Protein AF-A0A7K7NWT9-F1 (afdb_monomer)

Solvent-accessible surface area (backbone atoms only — not comparable to full-atom values): 11098 Å² total; per-residue (Å²): 135,82,80,88,86,91,79,90,88,91,84,92,79,86,84,79,95,74,85,84,73,77,82,80,75,76,80,74,50,72,68,57,51,50,52,51,52,51,52,52,51,51,52,50,50,53,51,51,52,50,53,50,54,50,56,60,52,49,59,70,44,48,63,58,50,53,52,50,49,54,51,51,52,51,51,50,51,52,53,48,51,53,50,50,53,53,46,54,59,51,70,75,41,64,65,73,79,50,96,42,68,85,74,84,79,80,85,88,73,78,51,86,90,67,57,55,95,42,82,88,69,46,74,87,78,84,51,72,69,58,52,52,52,52,50,36,30,55,69,53,75,40,64,50,75,77,83,84,75,96,68,76,94,63,85,83,82,86,72,85,56,70,81,60,66,78,77,111

pLDDT: mean 84.08, std 18.01, range [32.59, 97.94]

Sequence (168 aa):
GDEEDEEAPAAPAEPGDVPKLAPRQEKKTEQQRRREKEARALAARQRREKAARCRRQELFRLRSLRQQVKWWEAELLRRRQARLAKRLAKDALPRRLGPLKYEDPSLEVQLSDELAESLRTLKPEGSVLRDRFKSLQKRSLIEPRERAKFKRRYRLKYVEKRAFREVT

Nearest PDB structures (foldseek):
  3jct-assembly1_q  TM=4.873E-01  e=2.266E-05  Saccharomyces cerevisiae S288C
  7ohq-assembly1_q  TM=4.825E-01  e=4.639E-05  Saccharomyces cerevisiae S288C
  7btb-assembly1_q  TM=4.862E-01  e=5.752E-05  Saccharomyces cerevisiae S288C
  6yly-assembly1_q  TM=4.834E-01  e=1.460E-04  Saccharomyces cerevisiae
  6m62-assembly1_q  TM=4.812E-01  e=1.460E-04  Saccharomyces cerevisiae S288C

Structure (mmCIF, N/CA/C/O backbone):
data_AF-A0A7K7NWT9-F1
#
_entry.id   AF-A0A7K7NWT9-F1
#
loop_
_atom_site.group_PDB
_atom_site.id
_atom_site.type_symbol
_atom_site.label_atom_id
_atom_site.label_alt_id
_atom_site.label_comp_id
_atom_site.label_asym_id
_atom_site.label_entity_id
_atom_site.label_seq_id
_atom_site.pdbx_PDB_ins_code
_atom_site.Cartn_x
_atom_site.Cartn_y
_atom_site.Cartn_z
_atom_site.occupancy
_atom_site.B_iso_or_equiv
_atom_site.auth_seq_id
_atom_site.auth_comp_id
_atom_site.auth_asym_id
_atom_site.auth_atom_id
_atom_site.pdbx_PDB_model_num
ATOM 1 N N . GLY A 1 1 ? 69.421 72.423 -18.786 1.00 38.31 1 GLY A N 1
ATOM 2 C CA . GLY A 1 1 ? 69.900 71.764 -17.572 1.00 38.31 1 GLY A CA 1
ATOM 3 C C . GLY A 1 1 ? 70.493 70.463 -18.013 1.00 38.31 1 GLY A C 1
ATOM 4 O O . GLY A 1 1 ? 69.725 69.668 -18.541 1.00 38.31 1 GLY A O 1
ATOM 5 N N . ASP A 1 2 ? 71.818 70.399 -17.877 1.00 37.66 2 ASP A N 1
ATOM 6 C CA . ASP A 1 2 ? 72.649 69.232 -17.531 1.00 37.66 2 ASP A CA 1
ATOM 7 C C . ASP A 1 2 ? 72.714 68.075 -18.545 1.00 37.66 2 ASP A C 1
ATOM 9 O O . ASP A 1 2 ? 71.691 67.488 -18.890 1.00 37.66 2 ASP A O 1
ATOM 13 N N . GLU A 1 3 ? 73.847 67.943 -19.257 1.00 37.62 3 GLU A N 1
ATOM 14 C CA . GLU A 1 3 ? 75.081 67.169 -18.907 1.00 37.62 3 GLU A CA 1
ATOM 15 C C . GLU A 1 3 ? 74.860 65.669 -19.233 1.00 37.62 3 GLU A C 1
ATOM 17 O O . GLU A 1 3 ? 73.895 65.071 -18.765 1.00 37.62 3 GLU A O 1
ATOM 22 N N . GLU A 1 4 ? 75.504 65.080 -20.260 1.00 40.59 4 GLU A N 1
ATOM 23 C CA . GLU A 1 4 ? 76.862 64.458 -20.245 1.00 40.59 4 GLU A CA 1
ATOM 24 C C . GLU A 1 4 ? 77.036 63.553 -18.995 1.00 40.59 4 GLU A C 1
ATOM 26 O O . GLU A 1 4 ? 76.744 63.974 -17.888 1.00 40.59 4 GLU A O 1
ATOM 31 N N . ASP A 1 5 ? 77.433 62.278 -19.024 1.00 36.84 5 ASP A N 1
ATOM 32 C CA . ASP A 1 5 ? 78.370 61.558 -19.885 1.00 36.84 5 ASP A CA 1
ATOM 33 C C . ASP A 1 5 ? 78.363 60.043 -19.515 1.00 36.84 5 ASP A C 1
ATOM 35 O O . ASP A 1 5 ? 77.656 59.626 -18.593 1.00 36.84 5 ASP A O 1
ATOM 39 N N . GLU A 1 6 ? 79.236 59.275 -20.177 1.00 37.88 6 GLU A N 1
ATOM 40 C CA . GLU A 1 6 ? 79.904 58.028 -19.735 1.00 37.88 6 GLU A CA 1
ATOM 41 C C . GLU A 1 6 ? 79.512 56.643 -20.301 1.00 37.88 6 GLU A C 1
ATOM 43 O O . GLU A 1 6 ? 78.379 56.286 -20.623 1.00 37.88 6 GLU A O 1
ATOM 48 N N . GLU A 1 7 ? 80.577 55.848 -20.417 1.00 33.12 7 GLU A N 1
ATOM 49 C CA . GLU A 1 7 ? 80.928 54.888 -21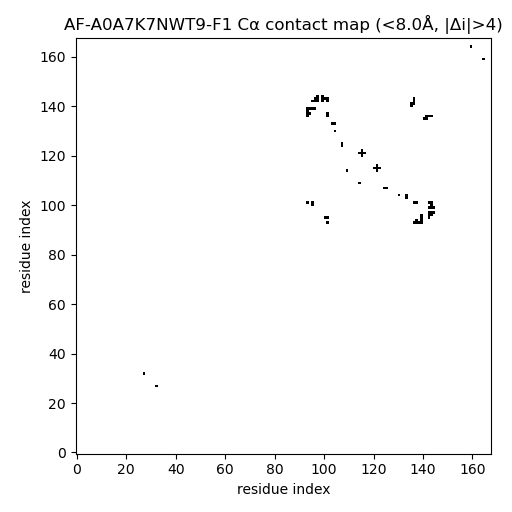.453 1.00 33.12 7 GLU A CA 1
ATOM 50 C C . GLU A 1 7 ? 81.272 53.512 -20.827 1.00 33.12 7 GLU A C 1
ATOM 52 O O . GLU A 1 7 ? 82.066 53.437 -19.899 1.00 33.12 7 GLU A O 1
ATOM 57 N N . ALA A 1 8 ? 80.729 52.427 -21.415 1.00 35.12 8 ALA A N 1
ATOM 58 C CA . ALA A 1 8 ? 81.267 51.042 -21.501 1.00 35.12 8 ALA A CA 1
ATOM 59 C C . ALA A 1 8 ? 81.467 50.165 -20.212 1.00 35.12 8 ALA A C 1
ATOM 61 O O . ALA A 1 8 ? 81.458 50.660 -19.094 1.00 35.12 8 ALA A O 1
ATOM 62 N N . PRO A 1 9 ? 81.769 48.840 -20.316 1.00 48.09 9 PRO A N 1
ATOM 63 C CA . PRO A 1 9 ? 81.078 47.760 -21.054 1.00 48.09 9 PRO A CA 1
ATOM 64 C C . PRO A 1 9 ? 80.963 46.396 -20.283 1.00 48.09 9 PRO A C 1
ATOM 66 O O . PRO A 1 9 ? 81.495 46.219 -19.194 1.00 48.09 9 PRO A O 1
ATOM 69 N N . ALA A 1 10 ? 80.382 45.391 -20.974 1.00 32.59 10 ALA A N 1
ATOM 70 C CA . ALA A 1 10 ? 80.657 43.930 -20.928 1.00 32.59 10 ALA A CA 1
ATOM 71 C C . ALA A 1 10 ? 79.776 42.972 -20.079 1.00 32.59 10 ALA A C 1
ATOM 73 O O . ALA A 1 10 ? 79.945 42.844 -18.873 1.00 32.59 10 ALA A O 1
ATOM 74 N N . ALA A 1 11 ? 78.937 42.166 -20.758 1.00 35.97 11 ALA A N 1
ATOM 75 C CA . ALA A 1 11 ? 79.106 40.704 -20.946 1.00 35.97 11 ALA A CA 1
ATOM 76 C C . ALA A 1 11 ? 77.845 40.072 -21.607 1.00 35.97 11 ALA A C 1
ATOM 78 O O . ALA A 1 11 ? 76.728 40.439 -21.241 1.00 35.97 11 ALA A O 1
ATOM 79 N N . PRO A 1 12 ? 77.974 39.135 -22.573 1.00 39.62 12 PRO A N 1
ATOM 80 C CA . PRO A 1 12 ? 76.835 38.571 -23.304 1.00 39.62 12 PRO A CA 1
ATOM 81 C C . PRO A 1 12 ? 76.240 37.333 -22.609 1.00 39.62 12 PRO A C 1
ATOM 83 O O . PRO A 1 12 ? 76.970 36.427 -22.211 1.00 39.62 12 PRO A O 1
ATOM 86 N N . ALA A 1 13 ? 74.908 37.267 -22.519 1.00 38.44 13 ALA A N 1
ATOM 87 C CA . ALA A 1 13 ? 74.162 36.079 -22.104 1.00 38.44 13 ALA A CA 1
ATOM 88 C C . ALA A 1 13 ? 73.396 35.482 -23.300 1.00 38.44 13 ALA A C 1
ATOM 90 O O . ALA A 1 13 ? 72.665 36.179 -24.002 1.00 38.44 13 ALA A O 1
ATOM 91 N N . GLU A 1 14 ? 73.611 34.184 -23.511 1.00 38.88 14 GLU A N 1
ATOM 92 C CA . GLU A 1 14 ? 73.020 33.313 -24.534 1.00 38.88 14 GLU A CA 1
ATOM 93 C C . GLU A 1 14 ? 71.469 33.282 -24.511 1.00 38.88 14 GLU A C 1
ATOM 95 O O . GLU A 1 14 ? 70.863 33.365 -23.437 1.00 38.88 14 GLU A O 1
ATOM 100 N N . PRO A 1 15 ? 70.800 33.129 -25.674 1.00 44.59 15 PRO A N 1
ATOM 101 C CA . PRO A 1 15 ? 69.353 33.293 -25.804 1.00 44.59 15 PRO A CA 1
ATOM 102 C C . PRO A 1 15 ? 68.525 32.004 -25.616 1.00 44.59 15 PRO A C 1
ATOM 104 O O . PRO A 1 15 ? 68.764 30.976 -26.239 1.00 44.59 15 PRO A O 1
ATOM 107 N N . GLY A 1 16 ? 67.472 32.141 -24.803 1.00 38.75 16 GLY A N 1
ATOM 108 C CA . GLY A 1 16 ? 66.076 31.726 -25.037 1.00 38.75 16 GLY A CA 1
ATOM 109 C C . GLY A 1 16 ? 65.741 30.439 -25.811 1.00 38.75 16 GLY A C 1
ATOM 110 O O . GLY A 1 16 ? 65.827 30.384 -27.035 1.00 38.75 16 GLY A O 1
ATOM 111 N N . ASP A 1 17 ? 65.166 29.478 -25.082 1.00 46.84 17 ASP A N 1
ATOM 112 C CA . ASP A 1 17 ? 64.453 28.290 -25.568 1.00 46.84 17 ASP A CA 1
ATOM 113 C C . ASP A 1 17 ? 63.153 28.672 -26.322 1.00 46.84 17 ASP A C 1
ATOM 115 O O . ASP A 1 17 ? 62.287 29.375 -25.794 1.00 46.84 17 ASP A O 1
ATOM 119 N N . VAL A 1 18 ? 63.013 28.216 -27.572 1.00 47.75 18 VAL A N 1
ATOM 120 C CA . VAL A 1 18 ? 61.845 28.432 -28.453 1.00 47.75 18 VAL A CA 1
ATOM 121 C C . VAL A 1 18 ? 61.061 27.124 -28.657 1.00 47.75 18 VAL A C 1
ATOM 123 O O . VAL A 1 18 ? 61.657 26.058 -28.814 1.00 47.75 18 VAL A O 1
ATOM 126 N N . PRO A 1 19 ? 59.713 27.162 -28.714 1.00 51.12 19 PRO A N 1
ATOM 127 C CA . PRO A 1 19 ? 58.874 25.964 -28.758 1.00 51.12 19 PRO A CA 1
ATOM 128 C C . PRO A 1 19 ? 59.073 25.154 -30.052 1.00 51.12 19 PRO A C 1
ATOM 130 O O . PRO A 1 19 ? 58.947 25.676 -31.162 1.00 51.12 19 PRO A O 1
ATOM 133 N N . LYS A 1 20 ? 59.327 23.843 -29.914 1.00 51.16 20 LYS A N 1
ATOM 134 C CA . LYS A 1 20 ? 59.430 22.878 -31.026 1.00 51.16 20 LYS A CA 1
ATOM 135 C C . LYS A 1 20 ? 58.144 22.858 -31.863 1.00 51.16 20 LYS A C 1
ATOM 137 O O . LYS A 1 20 ? 57.126 22.298 -31.459 1.00 51.16 20 LYS A O 1
ATOM 142 N N . LEU A 1 21 ? 58.219 23.433 -33.063 1.00 56.06 21 LEU A N 1
ATOM 143 C CA . LEU A 1 21 ? 57.215 23.302 -34.118 1.00 56.06 21 LEU A CA 1
ATOM 144 C C . LEU A 1 21 ? 57.035 21.824 -34.508 1.00 56.06 21 LEU A C 1
ATOM 146 O O . LEU A 1 21 ? 58.009 21.117 -34.767 1.00 56.06 21 LEU A O 1
ATOM 150 N N . ALA A 1 22 ? 55.781 21.366 -34.580 1.00 59.16 22 ALA A N 1
ATOM 151 C CA . ALA A 1 22 ? 55.433 20.047 -35.105 1.00 59.16 22 ALA A CA 1
ATOM 152 C C . ALA A 1 22 ? 56.029 19.842 -36.517 1.00 59.16 22 ALA A C 1
ATOM 154 O O . ALA A 1 22 ? 56.061 20.797 -37.303 1.00 59.16 22 ALA A O 1
ATOM 155 N N . PRO A 1 23 ? 56.481 18.622 -36.872 1.00 54.62 23 PRO A N 1
ATOM 156 C CA . PRO A 1 23 ? 57.137 18.384 -38.149 1.00 54.62 23 PRO A CA 1
ATOM 157 C C . PRO A 1 23 ? 56.201 18.748 -39.305 1.00 54.62 23 PRO A C 1
ATOM 159 O O . PRO A 1 23 ? 55.058 18.289 -39.394 1.00 54.62 23 PRO A O 1
ATOM 162 N N . ARG A 1 24 ? 56.702 19.612 -40.190 1.00 53.72 24 ARG A N 1
ATOM 163 C CA . ARG A 1 24 ? 56.015 20.093 -41.388 1.00 53.72 24 ARG A CA 1
ATOM 164 C C . ARG A 1 24 ? 55.786 18.895 -42.309 1.00 53.72 24 ARG A C 1
ATOM 166 O O . ARG A 1 24 ? 56.717 18.434 -42.956 1.00 53.72 24 ARG A O 1
ATOM 173 N N . GLN A 1 25 ? 54.561 18.369 -42.328 1.00 61.75 25 GLN A N 1
ATOM 174 C CA . GLN A 1 25 ? 54.201 17.223 -43.164 1.00 61.75 25 GLN A CA 1
ATOM 175 C C . GLN A 1 25 ? 54.566 17.510 -44.625 1.00 61.75 25 GLN A C 1
ATOM 177 O O . GLN A 1 25 ? 54.104 18.496 -45.210 1.00 61.75 25 GLN A O 1
ATOM 182 N N . GLU A 1 26 ? 55.407 16.656 -45.203 1.00 65.56 26 GLU A N 1
ATOM 183 C CA . GLU A 1 26 ? 55.799 16.740 -46.603 1.00 65.56 26 GLU A CA 1
ATOM 184 C C . GLU A 1 26 ? 54.548 16.725 -47.490 1.00 65.56 26 GLU A C 1
ATOM 186 O O . GLU A 1 26 ? 53.618 15.929 -47.312 1.00 65.56 26 GLU A O 1
ATOM 191 N N . LYS A 1 27 ? 54.479 17.663 -48.439 1.00 67.44 27 LYS A N 1
ATOM 192 C CA . LYS A 1 27 ? 53.324 17.793 -49.327 1.00 67.44 27 LYS A CA 1
ATOM 193 C C . LYS A 1 27 ? 53.245 16.532 -50.192 1.00 67.44 27 LYS A C 1
ATOM 195 O O . LYS A 1 27 ? 54.062 16.355 -51.087 1.00 67.44 27 LYS A O 1
ATOM 200 N N . LYS A 1 28 ? 52.226 15.694 -49.958 1.00 65.81 28 LYS A N 1
ATOM 201 C CA . LYS A 1 28 ? 51.928 14.505 -50.783 1.00 65.81 28 LYS A CA 1
ATOM 202 C C . LYS A 1 28 ? 52.006 14.844 -52.273 1.00 65.81 28 LYS A C 1
ATOM 204 O O . LYS A 1 28 ? 51.371 15.821 -52.693 1.00 65.81 28 LYS A O 1
ATOM 209 N N . THR A 1 29 ? 52.712 14.023 -53.050 1.00 79.75 29 THR A N 1
ATOM 210 C CA . THR A 1 29 ? 52.836 14.191 -54.507 1.00 79.75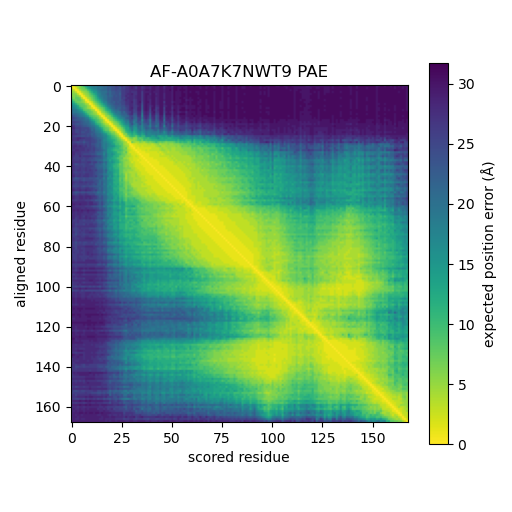 29 THR A CA 1
ATOM 211 C C . THR A 1 29 ? 51.476 14.053 -55.191 1.00 79.75 29 THR A C 1
ATOM 213 O O . THR A 1 29 ? 50.567 13.387 -54.687 1.00 79.75 29 THR A O 1
ATOM 216 N N . GLU A 1 30 ? 51.300 14.679 -56.357 1.00 75.88 30 GLU A N 1
ATOM 217 C CA . GLU A 1 30 ? 50.017 14.652 -57.076 1.00 75.88 30 GLU A CA 1
ATOM 218 C C . GLU A 1 30 ? 49.542 13.225 -57.380 1.00 75.88 30 GLU A C 1
ATOM 220 O O . GLU A 1 30 ? 48.352 12.929 -57.268 1.00 75.88 30 GLU A O 1
ATOM 225 N N . GLN A 1 31 ? 50.474 12.316 -57.675 1.00 78.50 31 GLN A N 1
ATOM 226 C CA . GLN A 1 31 ? 50.183 10.898 -57.889 1.00 78.50 31 GLN A CA 1
ATOM 227 C C . GLN A 1 31 ? 49.688 10.204 -56.611 1.00 78.50 31 GLN A C 1
ATOM 229 O O . GLN A 1 31 ? 48.719 9.447 -56.663 1.00 78.50 31 GLN A O 1
ATOM 234 N N . GLN A 1 32 ? 50.286 10.495 -55.449 1.00 80.12 32 GLN A N 1
ATOM 235 C CA . GLN A 1 32 ? 49.818 9.981 -54.156 1.00 80.12 32 GLN A CA 1
ATOM 236 C C . GLN A 1 32 ? 48.425 10.528 -53.804 1.00 80.12 32 GLN A C 1
ATOM 238 O O . GLN A 1 32 ? 47.569 9.770 -53.350 1.00 80.12 32 GLN A O 1
ATOM 243 N N . ARG A 1 33 ? 48.153 11.811 -54.089 1.00 81.75 33 ARG A N 1
ATOM 244 C CA . ARG A 1 33 ? 46.824 12.426 -53.898 1.00 81.75 33 ARG A CA 1
ATOM 245 C C . ARG A 1 33 ? 45.762 11.819 -54.818 1.00 81.75 33 ARG A C 1
ATOM 247 O O . ARG A 1 33 ? 44.635 11.600 -54.375 1.00 81.75 33 ARG A O 1
ATOM 254 N N . ARG A 1 34 ? 46.099 11.529 -56.083 1.00 82.25 34 ARG A N 1
ATOM 255 C CA . ARG A 1 34 ? 45.197 10.848 -57.031 1.00 82.25 34 ARG A CA 1
ATOM 256 C C . ARG A 1 34 ? 44.869 9.427 -56.562 1.00 82.25 34 ARG A C 1
ATOM 258 O O . ARG A 1 34 ? 43.690 9.110 -56.429 1.00 82.25 34 ARG A O 1
ATOM 265 N N . ARG A 1 35 ? 45.880 8.634 -56.185 1.00 85.94 35 ARG A N 1
ATOM 266 C CA . ARG A 1 35 ? 45.696 7.271 -55.644 1.00 85.94 35 ARG A CA 1
ATOM 267 C C . ARG A 1 35 ? 44.855 7.250 -54.362 1.00 85.94 35 ARG A C 1
ATOM 269 O O . ARG A 1 35 ? 43.964 6.419 -54.224 1.00 85.94 35 ARG A O 1
ATOM 276 N N . GLU A 1 36 ? 45.076 8.188 -53.440 1.00 86.75 36 GLU A N 1
ATOM 277 C CA . GLU A 1 36 ? 44.281 8.307 -52.207 1.00 86.75 36 GLU A CA 1
ATOM 278 C C . GLU A 1 36 ? 42.824 8.711 -52.494 1.00 86.75 36 GLU A C 1
ATOM 280 O O . GLU A 1 36 ? 41.893 8.171 -51.890 1.00 86.75 36 GLU A O 1
ATOM 285 N N . LYS A 1 37 ? 42.601 9.622 -53.451 1.00 88.31 37 LYS A N 1
ATOM 286 C CA . LYS A 1 37 ? 41.256 10.029 -53.885 1.00 88.31 37 LYS A CA 1
ATOM 287 C C . LYS A 1 37 ? 40.493 8.860 -54.512 1.00 88.31 37 LYS A C 1
ATOM 289 O O . LYS A 1 37 ? 39.319 8.668 -54.195 1.00 88.31 37 LYS A O 1
ATOM 294 N N . GLU A 1 38 ? 41.155 8.066 -55.348 1.00 89.19 38 GLU A N 1
ATOM 295 C CA . GLU A 1 38 ? 40.592 6.858 -55.962 1.00 89.19 38 GLU A CA 1
ATOM 296 C C . GLU A 1 38 ? 40.287 5.777 -54.919 1.00 89.19 38 GLU A C 1
ATOM 298 O O . GLU A 1 38 ? 39.167 5.265 -54.878 1.00 89.19 38 GLU A O 1
ATOM 303 N N . ALA A 1 39 ? 41.218 5.500 -54.001 1.00 91.56 39 ALA A N 1
ATOM 304 C CA . ALA A 1 39 ? 41.008 4.558 -52.901 1.00 91.56 39 ALA A CA 1
ATOM 305 C C . ALA A 1 39 ? 39.838 4.983 -51.995 1.00 91.56 39 ALA A C 1
ATOM 307 O O . ALA A 1 39 ? 38.989 4.164 -51.633 1.00 91.56 39 ALA A O 1
ATOM 308 N N . ARG A 1 40 ? 39.726 6.281 -51.680 1.00 90.75 40 ARG A N 1
ATOM 309 C CA . ARG A 1 40 ? 38.609 6.832 -50.899 1.00 90.75 40 ARG A CA 1
ATOM 310 C C . ARG A 1 40 ? 37.281 6.724 -51.648 1.00 90.75 40 ARG A C 1
ATOM 312 O O . ARG A 1 40 ? 36.263 6.403 -51.031 1.00 90.75 40 ARG A O 1
ATOM 319 N N . ALA A 1 41 ? 37.274 6.962 -52.960 1.00 92.44 41 ALA A N 1
ATOM 320 C CA . ALA A 1 41 ? 36.084 6.815 -53.793 1.00 92.44 41 ALA A CA 1
ATOM 321 C C . ALA A 1 41 ? 35.623 5.350 -53.877 1.00 92.44 41 ALA A C 1
ATOM 323 O O . ALA A 1 41 ? 34.433 5.074 -53.713 1.00 92.44 41 ALA A O 1
ATOM 324 N N . LEU A 1 42 ? 36.553 4.406 -54.050 1.00 93.00 42 LEU A N 1
ATOM 325 C CA . LEU A 1 42 ? 36.278 2.966 -54.034 1.00 93.00 42 LEU A CA 1
ATOM 326 C C . LEU A 1 42 ? 35.736 2.511 -52.674 1.00 93.00 42 LEU A C 1
ATOM 328 O O . LEU A 1 42 ? 34.692 1.862 -52.614 1.00 93.00 42 LEU A O 1
ATOM 332 N N . ALA A 1 43 ? 36.365 2.926 -51.573 1.00 93.62 43 ALA A N 1
ATOM 333 C CA . ALA A 1 43 ? 35.887 2.622 -50.226 1.00 93.62 43 ALA A CA 1
ATOM 334 C C . ALA A 1 43 ? 34.482 3.196 -49.965 1.00 93.62 43 ALA A C 1
ATOM 336 O O . ALA A 1 43 ? 33.638 2.534 -49.357 1.00 93.62 43 ALA A O 1
ATOM 337 N N . ALA A 1 44 ? 34.190 4.407 -50.450 1.00 94.19 44 ALA A N 1
ATOM 338 C CA . ALA A 1 44 ? 32.861 5.004 -50.344 1.00 94.19 44 ALA A CA 1
ATOM 339 C C . ALA A 1 44 ? 31.805 4.218 -51.142 1.00 94.19 44 ALA A C 1
ATOM 341 O O . ALA A 1 44 ? 30.704 4.000 -50.633 1.00 94.19 44 ALA A O 1
ATOM 342 N N . ARG A 1 45 ? 32.137 3.746 -52.353 1.00 93.94 45 ARG A N 1
ATOM 343 C CA . ARG A 1 45 ? 31.258 2.877 -53.157 1.00 93.94 45 ARG A CA 1
ATOM 344 C C . ARG A 1 45 ? 30.972 1.559 -52.438 1.00 93.94 45 ARG A C 1
ATOM 346 O O . ARG A 1 45 ? 29.809 1.237 -52.212 1.00 93.94 45 ARG A O 1
ATOM 353 N N . GLN A 1 46 ? 32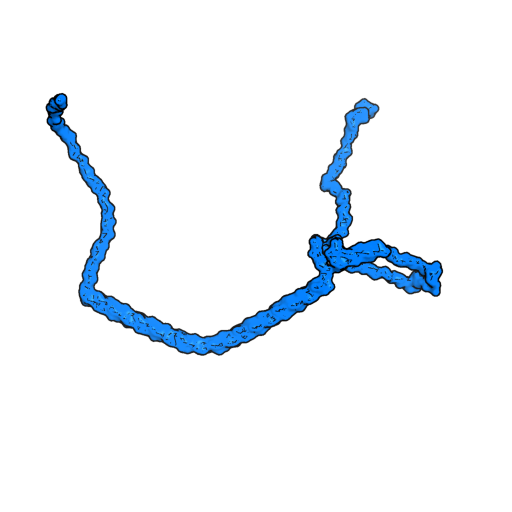.007 0.883 -51.943 1.00 95.19 46 GLN A N 1
ATOM 354 C CA . GLN A 1 46 ? 31.856 -0.361 -51.181 1.00 95.19 46 GLN A CA 1
ATOM 355 C C . GLN A 1 46 ? 31.008 -0.174 -49.914 1.00 95.19 46 GLN A C 1
ATOM 357 O O . GLN A 1 46 ? 30.167 -1.014 -49.599 1.00 95.19 46 GLN A O 1
ATOM 362 N N . ARG A 1 47 ? 31.183 0.934 -49.180 1.00 94.69 47 ARG A N 1
ATOM 363 C CA . ARG A 1 47 ? 30.345 1.253 -48.008 1.00 94.69 47 ARG A CA 1
ATOM 364 C C . ARG A 1 47 ? 28.880 1.446 -48.393 1.00 94.69 47 ARG A C 1
ATOM 366 O O . ARG A 1 47 ? 28.006 0.943 -47.692 1.00 94.69 47 ARG A O 1
ATOM 373 N N . ARG A 1 48 ? 28.602 2.136 -49.505 1.00 94.88 48 ARG A N 1
ATOM 374 C CA . ARG A 1 48 ? 27.233 2.335 -50.011 1.00 94.88 48 ARG A CA 1
ATOM 375 C C . ARG A 1 48 ? 26.582 1.015 -50.408 1.00 94.88 48 ARG A C 1
ATOM 377 O O . ARG A 1 48 ? 25.441 0.776 -50.026 1.00 94.88 48 ARG A O 1
ATOM 384 N N . GLU A 1 49 ? 27.312 0.146 -51.098 1.00 95.19 49 GLU A N 1
ATOM 385 C CA . GLU A 1 49 ? 26.829 -1.183 -51.483 1.00 95.19 49 GLU A CA 1
ATOM 386 C C . GLU A 1 49 ? 26.561 -2.068 -50.266 1.00 95.19 49 GLU A C 1
ATOM 388 O O . GLU A 1 49 ? 25.496 -2.676 -50.172 1.00 95.19 49 GLU A O 1
ATOM 393 N N . LYS A 1 50 ? 27.478 -2.093 -49.290 1.00 94.56 50 LYS A N 1
ATOM 394 C CA . LYS A 1 50 ? 27.268 -2.797 -48.018 1.00 94.56 50 LYS A CA 1
ATOM 395 C C . LYS A 1 50 ? 26.028 -2.267 -47.293 1.00 94.56 50 LYS A C 1
ATOM 397 O O . LYS A 1 50 ? 25.181 -3.057 -46.897 1.00 94.56 50 LYS A O 1
ATOM 402 N N . ALA A 1 51 ? 25.859 -0.948 -47.204 1.00 94.50 51 ALA A N 1
ATOM 403 C CA . ALA A 1 51 ? 24.678 -0.340 -46.592 1.00 94.50 51 ALA A CA 1
ATOM 404 C C . ALA A 1 51 ? 23.376 -0.646 -47.357 1.00 94.50 51 ALA A C 1
ATOM 406 O O . ALA A 1 51 ? 22.324 -0.792 -46.741 1.00 94.50 51 ALA A O 1
ATOM 407 N N . ALA A 1 52 ? 23.414 -0.742 -48.689 1.00 93.38 52 ALA A N 1
ATOM 408 C CA . ALA A 1 52 ? 22.262 -1.154 -49.492 1.00 93.38 52 ALA A CA 1
ATOM 409 C C . ALA A 1 52 ? 21.912 -2.635 -49.263 1.00 93.38 52 ALA A C 1
ATOM 411 O O . ALA A 1 52 ? 20.738 -2.979 -49.131 1.00 93.38 52 ALA A O 1
ATOM 412 N N . ARG A 1 53 ? 22.927 -3.504 -49.141 1.00 92.25 53 ARG A N 1
ATOM 413 C CA . ARG A 1 53 ? 22.749 -4.921 -48.783 1.00 92.25 53 ARG A CA 1
ATOM 414 C C . ARG A 1 53 ? 22.138 -5.075 -47.388 1.00 92.25 53 ARG A C 1
ATOM 416 O O . ARG A 1 53 ? 21.159 -5.804 -47.260 1.00 92.25 53 ARG A O 1
ATOM 423 N N . CYS A 1 54 ? 22.636 -4.350 -46.382 1.00 92.06 54 CYS A N 1
ATOM 424 C CA . CYS A 1 54 ? 22.057 -4.358 -45.034 1.00 92.06 54 CYS A CA 1
ATOM 425 C C . CYS A 1 54 ? 20.599 -3.877 -45.034 1.00 92.06 54 CYS A C 1
ATOM 427 O O . CYS A 1 54 ? 19.739 -4.563 -44.495 1.00 92.06 54 CYS A O 1
ATOM 429 N N . ARG A 1 55 ? 20.287 -2.772 -45.727 1.00 89.31 55 ARG A N 1
ATOM 430 C CA . ARG A 1 55 ? 18.904 -2.276 -45.865 1.00 89.31 55 ARG A CA 1
ATOM 431 C C . ARG A 1 55 ? 17.966 -3.303 -46.499 1.00 89.31 55 ARG A C 1
ATOM 433 O O . ARG A 1 55 ? 16.840 -3.479 -46.050 1.00 89.31 55 ARG A O 1
ATOM 440 N N . ARG A 1 56 ? 18.431 -4.038 -47.515 1.00 89.19 56 ARG A N 1
ATOM 441 C CA . ARG A 1 56 ? 17.655 -5.140 -48.107 1.00 89.19 56 ARG A CA 1
ATOM 442 C C . ARG A 1 56 ? 17.458 -6.293 -47.118 1.00 89.19 56 ARG A C 1
ATOM 444 O O . ARG A 1 56 ? 16.400 -6.910 -47.124 1.00 89.19 56 ARG A O 1
ATOM 451 N N . GLN A 1 57 ? 18.446 -6.573 -46.267 1.00 88.56 57 GLN A N 1
ATOM 452 C CA . GLN A 1 57 ? 18.334 -7.589 -45.217 1.00 88.56 57 GLN A CA 1
ATOM 453 C C . GLN A 1 57 ? 17.361 -7.179 -44.098 1.00 88.56 57 GLN A C 1
ATOM 455 O O . GLN A 1 57 ? 16.611 -8.018 -43.602 1.00 88.56 57 GLN A O 1
ATOM 460 N N . GLU A 1 58 ? 17.302 -5.893 -43.746 1.00 89.19 58 GLU A N 1
ATOM 461 C CA . GLU A 1 58 ? 16.352 -5.346 -42.764 1.00 89.19 58 GLU A CA 1
ATOM 462 C C . GLU A 1 58 ? 14.889 -5.575 -43.166 1.00 89.19 58 GLU A C 1
ATOM 464 O O . GLU A 1 58 ? 14.047 -5.797 -42.295 1.00 89.19 58 GLU A O 1
ATOM 469 N N . LEU A 1 59 ? 14.583 -5.624 -44.469 1.00 89.56 59 LEU A N 1
ATOM 470 C CA . LEU A 1 59 ? 13.240 -5.955 -44.959 1.00 89.56 59 LEU A CA 1
ATOM 471 C C . LEU A 1 59 ? 12.766 -7.330 -44.465 1.00 89.56 59 LEU A C 1
ATOM 473 O O . LEU A 1 59 ? 11.605 -7.483 -44.091 1.00 89.56 59 LEU A O 1
ATOM 477 N N . PHE A 1 60 ? 13.661 -8.319 -44.380 1.00 88.31 60 PHE A N 1
ATOM 478 C CA . PHE A 1 60 ? 13.317 -9.642 -43.846 1.00 88.31 60 PHE A CA 1
ATOM 479 C C . PHE A 1 60 ? 13.073 -9.613 -42.330 1.00 88.31 60 PHE A C 1
ATOM 481 O O . PHE A 1 60 ? 12.291 -10.411 -41.810 1.00 88.31 60 PHE A O 1
ATOM 488 N N . ARG A 1 61 ? 13.667 -8.646 -41.616 1.00 90.75 61 ARG A N 1
ATOM 489 C CA . ARG A 1 61 ? 13.433 -8.412 -40.183 1.00 90.75 61 ARG A CA 1
ATOM 490 C C . ARG A 1 61 ? 12.062 -7.783 -39.903 1.00 90.75 61 ARG A C 1
ATOM 492 O O . ARG A 1 61 ? 11.556 -7.904 -38.792 1.00 90.75 61 ARG A O 1
ATOM 499 N N . LEU A 1 62 ? 11.406 -7.160 -40.886 1.00 90.81 62 LEU A N 1
ATOM 500 C CA . LEU A 1 62 ? 10.096 -6.521 -40.683 1.00 90.81 62 LEU A CA 1
ATOM 501 C C . LEU A 1 62 ? 9.031 -7.498 -40.169 1.00 90.81 62 LEU A C 1
ATOM 503 O O . LEU A 1 62 ? 8.195 -7.125 -39.346 1.00 90.81 62 LEU A O 1
ATOM 507 N N . ARG A 1 63 ? 9.074 -8.767 -40.597 1.00 90.19 63 ARG A N 1
ATOM 508 C CA . ARG A 1 63 ? 8.133 -9.794 -40.126 1.00 90.19 63 ARG A CA 1
ATOM 509 C C . ARG A 1 63 ? 8.299 -10.083 -38.633 1.00 90.19 63 ARG A C 1
ATOM 511 O O . ARG A 1 63 ? 7.294 -10.158 -37.926 1.00 90.19 63 ARG A O 1
ATOM 518 N N . SER A 1 64 ? 9.535 -10.232 -38.156 1.00 93.12 64 SER A N 1
ATOM 519 C CA . SER A 1 64 ? 9.804 -10.475 -36.735 1.00 93.12 64 SER A CA 1
ATOM 520 C C . SER A 1 64 ? 9.518 -9.232 -35.895 1.00 93.12 64 SER A C 1
ATOM 522 O O . SER A 1 64 ? 8.885 -9.350 -34.850 1.00 93.12 64 SER A O 1
ATOM 524 N N . LEU A 1 65 ? 9.857 -8.038 -36.393 1.00 94.50 65 LEU A N 1
ATOM 525 C CA . LEU A 1 65 ? 9.499 -6.769 -35.749 1.00 94.50 65 LEU A CA 1
ATOM 526 C C . LEU A 1 65 ? 7.982 -6.614 -35.608 1.00 94.50 65 LEU A C 1
ATOM 528 O O . LEU A 1 65 ? 7.503 -6.258 -34.539 1.00 94.50 65 LEU A O 1
ATOM 532 N N . ARG A 1 66 ? 7.200 -6.958 -36.638 1.00 95.56 66 ARG A N 1
ATOM 533 C CA . ARG A 1 66 ? 5.732 -6.928 -36.559 1.00 95.56 66 ARG A CA 1
ATOM 534 C C . ARG A 1 66 ? 5.195 -7.862 -35.474 1.00 95.56 66 ARG A C 1
ATOM 536 O O . ARG A 1 66 ? 4.255 -7.499 -34.772 1.00 95.56 66 ARG A O 1
ATOM 543 N N . GLN A 1 67 ? 5.756 -9.064 -35.342 1.00 95.75 67 GLN A N 1
ATOM 544 C CA . GLN A 1 67 ? 5.364 -10.000 -34.282 1.00 95.75 67 GLN A CA 1
ATOM 545 C C . GLN A 1 67 ? 5.744 -9.472 -32.892 1.00 95.75 67 GLN A C 1
ATOM 547 O O . GLN A 1 67 ? 4.931 -9.550 -31.975 1.00 95.75 67 GLN A O 1
ATOM 552 N N . GLN A 1 68 ? 6.934 -8.882 -32.754 1.00 96.62 68 GLN A N 1
ATOM 553 C CA . GLN A 1 68 ? 7.392 -8.257 -31.511 1.00 96.62 68 GLN A CA 1
ATOM 554 C C . 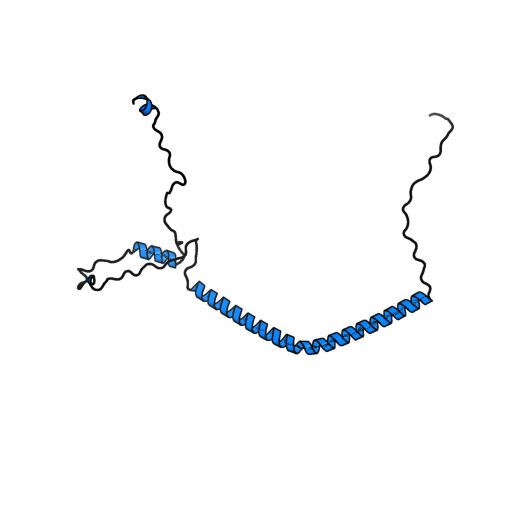GLN A 1 68 ? 6.494 -7.089 -31.098 1.00 96.62 68 GLN A C 1
ATOM 556 O O . GLN A 1 68 ? 6.058 -7.044 -29.953 1.00 96.62 68 GLN A O 1
ATOM 561 N N . VAL A 1 69 ? 6.149 -6.201 -32.035 1.00 97.69 69 VAL A N 1
ATOM 562 C CA . VAL A 1 69 ? 5.230 -5.079 -31.791 1.00 97.69 69 VAL A CA 1
ATOM 563 C C . VAL A 1 69 ? 3.867 -5.585 -31.329 1.00 97.69 69 VAL A C 1
ATOM 565 O O . VAL A 1 69 ? 3.393 -5.150 -30.285 1.00 97.69 69 VAL A O 1
ATOM 568 N N . LYS A 1 70 ? 3.281 -6.576 -32.017 1.00 97.69 70 LYS A N 1
ATOM 569 C CA . LYS A 1 70 ? 2.009 -7.188 -31.594 1.00 97.69 70 LYS A CA 1
ATOM 570 C C . LYS A 1 70 ? 2.074 -7.765 -30.179 1.00 97.69 70 LYS A C 1
ATOM 572 O O . LYS A 1 70 ? 1.138 -7.604 -29.400 1.00 97.69 70 LYS A O 1
ATOM 577 N N . TRP A 1 71 ? 3.167 -8.451 -29.844 1.00 97.19 71 TRP A N 1
ATOM 578 C CA . TRP A 1 71 ? 3.362 -9.007 -28.507 1.00 97.19 71 TRP A CA 1
ATOM 579 C C . TRP A 1 71 ? 3.494 -7.904 -27.447 1.00 97.19 71 TRP A C 1
ATOM 581 O O . TRP A 1 71 ? 2.847 -7.980 -26.403 1.00 97.19 71 TRP A O 1
ATOM 591 N N . TRP A 1 72 ? 4.259 -6.845 -27.729 1.00 97.62 72 TRP A N 1
ATOM 592 C CA . TRP A 1 72 ? 4.383 -5.687 -26.841 1.00 97.62 72 TRP A CA 1
ATOM 593 C C . 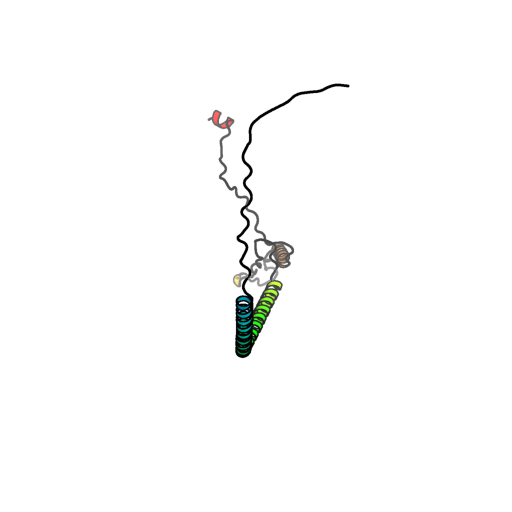TRP A 1 72 ? 3.057 -4.957 -26.639 1.00 97.62 72 TRP A C 1
ATOM 595 O O . TRP A 1 72 ? 2.741 -4.590 -25.510 1.00 97.62 72 TRP A O 1
ATOM 605 N N . GLU A 1 73 ? 2.266 -4.775 -27.694 1.00 97.88 73 GLU A N 1
ATOM 606 C CA . GLU A 1 73 ? 0.930 -4.181 -27.616 1.00 97.88 73 GLU A CA 1
ATOM 607 C C . GLU A 1 73 ? 0.000 -5.021 -26.734 1.00 97.88 73 GLU A C 1
ATOM 609 O O . GLU A 1 73 ? -0.646 -4.483 -25.832 1.00 97.88 73 GLU A O 1
ATOM 614 N N . ALA A 1 74 ? -0.019 -6.343 -26.929 1.00 97.56 74 ALA A N 1
ATOM 615 C CA . ALA A 1 74 ? -0.817 -7.257 -26.115 1.00 97.56 74 ALA A CA 1
ATOM 616 C C . ALA A 1 74 ? -0.405 -7.216 -24.633 1.00 97.56 74 ALA A C 1
ATOM 618 O O . ALA A 1 74 ? -1.252 -7.096 -23.744 1.00 97.56 74 ALA A O 1
ATOM 619 N N . GLU A 1 75 ? 0.897 -7.249 -24.352 1.00 97.69 75 GLU A N 1
ATOM 620 C CA . GLU A 1 75 ? 1.424 -7.169 -22.990 1.00 97.69 75 GLU A CA 1
ATOM 621 C C . GLU A 1 75 ? 1.142 -5.795 -22.353 1.00 97.69 75 GLU A C 1
ATOM 623 O O . GLU A 1 75 ? 0.774 -5.706 -21.177 1.00 97.69 75 GLU A O 1
ATOM 628 N N . LEU A 1 76 ? 1.231 -4.706 -23.121 1.00 97.81 76 LEU A N 1
ATOM 629 C CA . LEU A 1 76 ? 0.893 -3.363 -22.655 1.00 97.81 76 LEU A CA 1
ATOM 630 C C . LEU A 1 76 ? -0.595 -3.244 -22.302 1.00 97.81 76 LEU A C 1
ATOM 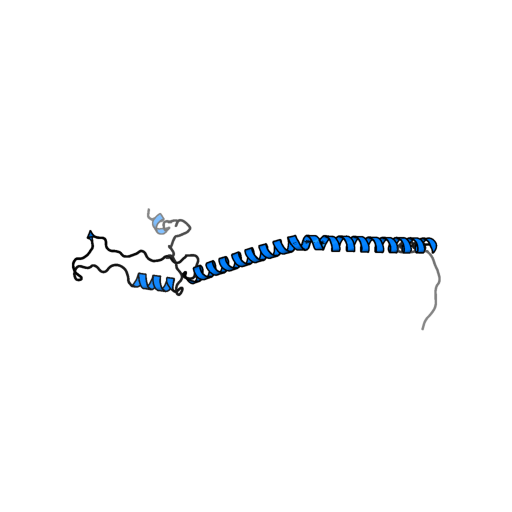632 O O . LEU A 1 76 ? -0.929 -2.681 -21.252 1.00 97.81 76 LEU A O 1
ATOM 636 N N . LEU A 1 77 ? -1.480 -3.798 -23.135 1.00 97.94 77 LEU A N 1
ATOM 637 C CA . LEU A 1 77 ? -2.919 -3.862 -22.874 1.00 97.94 77 LEU A CA 1
ATOM 638 C C . LEU A 1 77 ? -3.216 -4.675 -21.615 1.00 97.94 77 LEU A C 1
ATOM 640 O O . LEU A 1 77 ? -3.914 -4.179 -20.728 1.00 97.94 77 LEU A O 1
ATOM 644 N N . ARG A 1 78 ? -2.611 -5.858 -21.471 1.00 97.81 78 ARG A N 1
ATOM 645 C CA . ARG A 1 78 ? -2.726 -6.689 -20.264 1.00 97.81 78 ARG A CA 1
ATOM 646 C C . ARG A 1 78 ? -2.295 -5.921 -19.014 1.00 97.81 78 ARG A C 1
ATOM 648 O O . ARG A 1 78 ? -3.022 -5.876 -18.021 1.00 97.81 78 ARG A O 1
ATOM 655 N N . ARG A 1 79 ? -1.140 -5.248 -19.054 1.00 97.75 79 ARG A N 1
ATOM 656 C CA . ARG A 1 79 ? -0.647 -4.415 -17.942 1.00 97.75 79 ARG A CA 1
ATOM 657 C C . ARG A 1 79 ? -1.560 -3.230 -17.657 1.00 97.75 79 ARG A C 1
ATOM 659 O O . ARG A 1 79 ? -1.704 -2.834 -16.500 1.00 97.75 79 ARG A O 1
ATOM 666 N N . ARG A 1 80 ? -2.157 -2.617 -18.681 1.00 97.88 80 ARG A N 1
ATOM 667 C CA . ARG A 1 80 ? -3.134 -1.532 -18.514 1.00 97.88 80 ARG A CA 1
ATOM 668 C C . ARG A 1 80 ? -4.392 -2.044 -17.816 1.00 97.88 80 ARG A C 1
ATOM 670 O O . ARG A 1 80 ? -4.783 -1.448 -16.818 1.00 97.88 80 ARG A O 1
ATOM 677 N N . GLN A 1 81 ? -4.963 -3.155 -18.274 1.00 97.94 81 GLN A N 1
ATOM 678 C CA . GLN A 1 81 ? -6.132 -3.786 -17.654 1.00 97.94 81 GLN A CA 1
ATOM 679 C C . GLN A 1 81 ? -5.852 -4.174 -16.199 1.00 97.94 81 GLN A C 1
ATOM 681 O O . GLN A 1 81 ? -6.612 -3.800 -15.311 1.00 97.94 81 GLN A O 1
ATOM 686 N N . ALA A 1 82 ? -4.709 -4.807 -15.919 1.00 97.44 82 ALA A N 1
ATOM 687 C CA . ALA A 1 82 ? -4.315 -5.157 -14.556 1.00 97.44 82 ALA A CA 1
ATOM 688 C C . ALA A 1 82 ? -4.147 -3.921 -13.651 1.00 97.44 82 ALA A C 1
ATOM 690 O O . ALA A 1 82 ? -4.535 -3.948 -12.483 1.00 97.44 82 ALA A O 1
ATOM 691 N N . ARG A 1 83 ? -3.586 -2.819 -14.170 1.00 97.06 83 ARG A N 1
ATOM 692 C CA . ARG A 1 83 ? -3.484 -1.547 -13.432 1.00 97.06 83 ARG A CA 1
ATOM 693 C C . ARG A 1 83 ? -4.855 -0.941 -13.145 1.00 97.06 83 ARG A C 1
ATOM 695 O O . ARG A 1 83 ? -5.072 -0.485 -12.027 1.00 97.06 83 ARG A O 1
ATOM 702 N N . LEU A 1 84 ? -5.762 -0.957 -14.121 1.00 97.50 84 LEU A N 1
ATOM 703 C CA . LEU A 1 84 ? -7.128 -0.461 -13.951 1.00 97.50 84 LEU A CA 1
ATOM 704 C C . LEU A 1 84 ? -7.898 -1.297 -12.926 1.00 97.50 84 LEU A C 1
ATOM 706 O O . LEU A 1 84 ? -8.447 -0.724 -11.992 1.00 97.50 84 LEU A O 1
ATOM 710 N N . ALA A 1 85 ? -7.847 -2.627 -13.023 1.00 96.31 85 ALA A N 1
ATOM 711 C CA . ALA A 1 85 ? -8.473 -3.528 -12.057 1.00 96.31 85 ALA A CA 1
ATOM 712 C C . ALA A 1 85 ? -7.943 -3.290 -10.633 1.00 96.31 85 ALA A C 1
ATOM 714 O O . ALA A 1 85 ? -8.718 -3.152 -9.692 1.00 96.31 85 ALA A O 1
ATOM 715 N N . LYS A 1 86 ? -6.619 -3.140 -10.475 1.00 95.81 86 LYS A N 1
ATOM 716 C CA . LYS A 1 86 ? -6.008 -2.782 -9.184 1.00 95.81 86 LYS A CA 1
ATOM 717 C C . LYS A 1 86 ? -6.453 -1.410 -8.678 1.00 95.81 86 LYS A C 1
ATOM 719 O O . LYS A 1 86 ? -6.551 -1.238 -7.468 1.00 95.81 86 LYS A O 1
ATOM 724 N N . ARG A 1 87 ? -6.671 -0.431 -9.562 1.00 94.81 87 ARG A N 1
ATOM 725 C CA . ARG A 1 87 ? -7.153 0.902 -9.171 1.00 94.81 87 ARG A CA 1
ATOM 726 C C . ARG A 1 87 ? -8.594 0.828 -8.679 1.00 94.81 87 ARG A C 1
ATOM 728 O O . ARG A 1 87 ? -8.846 1.245 -7.562 1.00 94.81 87 ARG A O 1
ATOM 735 N N . LEU A 1 88 ? -9.479 0.192 -9.446 1.00 94.81 88 LEU A N 1
ATOM 736 C CA . LEU A 1 88 ? -10.883 -0.004 -9.073 1.00 94.81 88 LEU A CA 1
ATOM 737 C C . LEU A 1 88 ? -11.024 -0.767 -7.748 1.00 94.81 88 LEU A C 1
ATOM 739 O O . LEU A 1 88 ? -11.776 -0.346 -6.876 1.00 94.81 88 LEU A O 1
ATOM 743 N N . ALA A 1 89 ? -10.243 -1.834 -7.555 1.00 93.12 89 ALA A N 1
ATOM 744 C CA . ALA A 1 89 ? -10.233 -2.574 -6.294 1.00 93.12 89 ALA A CA 1
ATOM 745 C C . ALA A 1 89 ? -9.777 -1.705 -5.107 1.00 93.12 89 ALA A C 1
ATOM 747 O O . ALA A 1 89 ? -10.320 -1.824 -4.015 1.00 93.12 89 ALA A O 1
ATOM 748 N N . LYS A 1 90 ? -8.795 -0.816 -5.312 1.00 89.06 90 LYS A N 1
ATOM 749 C CA . LYS A 1 90 ? -8.333 0.130 -4.283 1.00 89.06 90 LYS A CA 1
ATOM 750 C C . LYS A 1 90 ? -9.338 1.240 -4.002 1.00 89.06 90 LYS A C 1
ATOM 752 O O . LYS A 1 90 ? -9.438 1.646 -2.854 1.00 89.06 90 LYS A O 1
ATOM 757 N N . ASP A 1 91 ? -10.050 1.714 -5.019 1.00 88.94 91 ASP A N 1
ATOM 758 C CA . ASP A 1 91 ? -11.057 2.769 -4.879 1.00 88.94 91 ASP A CA 1
ATOM 759 C C . ASP A 1 91 ? -12.270 2.285 -4.058 1.00 88.94 91 ASP A C 1
ATOM 761 O O . ASP A 1 91 ? -12.888 3.084 -3.360 1.00 88.94 91 ASP A O 1
ATOM 765 N N . ALA A 1 92 ? -12.573 0.980 -4.083 1.00 88.31 92 ALA A N 1
ATOM 766 C CA . ALA A 1 92 ? -13.603 0.361 -3.240 1.00 88.31 92 ALA A CA 1
ATOM 767 C C . ALA A 1 92 ? -13.189 0.209 -1.761 1.00 88.31 92 ALA A C 1
ATOM 769 O O . ALA A 1 92 ? -14.042 0.067 -0.884 1.00 88.31 92 ALA A O 1
ATOM 770 N N . LEU A 1 93 ? -11.885 0.214 -1.476 1.00 88.69 93 LEU A N 1
ATOM 771 C CA . LEU A 1 93 ? -11.341 0.050 -0.132 1.00 88.69 93 LEU A CA 1
ATOM 772 C C . LEU A 1 93 ? -11.181 1.417 0.559 1.00 88.69 93 LEU A C 1
ATOM 774 O O . LEU A 1 93 ? -10.867 2.416 -0.093 1.00 88.69 93 LEU A O 1
ATOM 778 N N . PRO A 1 94 ? -11.323 1.480 1.894 1.00 91.50 94 PRO A N 1
ATOM 779 C CA . PRO A 1 94 ? -11.054 2.703 2.641 1.00 91.50 94 PRO A CA 1
ATOM 780 C C . PRO A 1 94 ? -9.600 3.155 2.449 1.00 91.50 94 PRO A C 1
ATOM 782 O O . PRO A 1 94 ? -8.664 2.347 2.445 1.00 91.50 94 PRO A O 1
ATOM 785 N N . ARG A 1 95 ? -9.394 4.470 2.300 1.00 90.06 95 ARG A N 1
ATOM 786 C CA . ARG A 1 95 ? -8.058 5.032 2.073 1.00 90.06 95 ARG A CA 1
ATOM 787 C C . ARG A 1 95 ? -7.205 4.906 3.331 1.00 90.06 95 ARG A C 1
ATOM 789 O O . ARG A 1 95 ? -7.650 5.178 4.445 1.00 90.06 95 ARG A O 1
ATOM 796 N N . ARG A 1 96 ? -5.937 4.543 3.140 1.00 90.69 96 ARG A N 1
ATOM 797 C CA . ARG A 1 96 ? -4.943 4.487 4.215 1.00 90.69 96 ARG A CA 1
ATOM 798 C C . ARG A 1 96 ? -4.381 5.885 4.467 1.00 90.69 96 ARG A C 1
ATOM 800 O O . ARG A 1 96 ? -3.610 6.383 3.655 1.00 90.69 96 ARG A O 1
ATOM 807 N N . LEU A 1 97 ? -4.766 6.483 5.592 1.00 90.50 97 LEU A N 1
ATOM 808 C CA . LEU A 1 97 ? -4.278 7.797 6.028 1.00 90.50 97 LEU A CA 1
ATOM 809 C C . LEU A 1 97 ? -2.999 7.716 6.875 1.00 90.50 97 LEU A C 1
ATOM 811 O O . LEU A 1 97 ? -2.193 8.638 6.849 1.00 90.50 97 LEU A O 1
ATOM 815 N N . GLY A 1 98 ? -2.804 6.610 7.600 1.00 90.44 98 GLY A N 1
ATOM 816 C CA . GLY A 1 98 ? -1.707 6.436 8.552 1.00 90.44 98 GLY A CA 1
ATOM 817 C C . GLY A 1 98 ? -0.953 5.108 8.398 1.00 90.44 98 GLY A C 1
ATOM 818 O O . GLY A 1 98 ? -1.147 4.362 7.428 1.00 90.44 98 GLY A O 1
ATOM 819 N N . PRO A 1 99 ? -0.075 4.772 9.360 1.00 92.00 99 PRO A N 1
ATOM 820 C CA . PRO A 1 99 ? 0.682 3.524 9.332 1.00 92.00 99 PRO A CA 1
ATOM 821 C C . PRO A 1 99 ? -0.222 2.295 9.482 1.00 92.00 99 PRO A C 1
ATOM 823 O O . PRO A 1 99 ? 0.060 1.267 8.868 1.00 92.00 99 PRO A O 1
ATOM 826 N N . LEU A 1 100 ? -1.324 2.391 10.222 1.00 93.19 100 LEU A N 1
ATOM 827 C CA . LEU A 1 100 ? -2.260 1.285 10.401 1.00 93.19 100 LEU A CA 1
ATOM 828 C C . LEU A 1 100 ? -3.297 1.250 9.274 1.00 93.19 100 LEU A C 1
ATOM 830 O O . LEU A 1 100 ? -3.706 2.284 8.737 1.00 93.19 100 LEU A O 1
ATOM 834 N N . LYS A 1 101 ? -3.701 0.036 8.894 1.00 93.12 101 LYS A N 1
ATOM 835 C CA . LYS A 1 101 ? -4.801 -0.182 7.950 1.00 93.12 101 LYS A CA 1
ATOM 836 C C . LYS A 1 101 ? -6.126 -0.125 8.705 1.00 93.12 101 LYS A C 1
ATOM 838 O O . LYS A 1 101 ? -6.170 -0.362 9.908 1.00 93.12 101 LYS A O 1
ATOM 843 N N . TYR A 1 102 ? -7.196 0.215 7.995 1.00 94.31 102 TYR A N 1
ATOM 844 C CA . TYR A 1 102 ? -8.530 0.070 8.557 1.00 94.31 102 TYR A CA 1
ATOM 845 C C . TYR A 1 102 ? -8.867 -1.415 8.686 1.00 94.31 102 TYR A C 1
ATOM 847 O O . TYR A 1 102 ? -8.606 -2.193 7.770 1.00 94.31 102 TYR A O 1
ATOM 855 N N . GLU A 1 103 ? -9.452 -1.762 9.823 1.00 93.00 103 GLU A N 1
ATOM 856 C CA . GLU A 1 103 ? -9.973 -3.089 10.124 1.00 93.00 103 GLU A CA 1
ATOM 857 C C . GLU A 1 103 ? -11.462 -2.941 10.411 1.00 93.00 103 GLU A C 1
ATOM 859 O O . GLU A 1 103 ? -11.850 -2.102 11.241 1.00 93.00 103 GLU A O 1
ATOM 864 N N . ASP A 1 104 ? -12.277 -3.737 9.724 1.00 92.50 104 ASP A N 1
ATOM 865 C CA . ASP A 1 104 ? -13.711 -3.798 9.979 1.00 92.50 104 ASP A CA 1
ATOM 866 C C . ASP A 1 104 ? -13.973 -4.268 11.426 1.00 92.50 104 ASP A C 1
ATOM 868 O O . ASP A 1 104 ? -13.187 -5.043 11.982 1.00 92.50 104 ASP A O 1
ATOM 872 N N . PRO A 1 105 ? -15.020 -3.746 12.091 1.00 92.44 105 PRO A N 1
ATOM 873 C CA . PRO A 1 105 ? -15.411 -4.233 13.409 1.00 92.44 105 PRO A CA 1
ATOM 874 C C . PRO A 1 105 ? -15.828 -5.708 13.342 1.00 92.44 105 PRO A C 1
ATOM 876 O O . PRO A 1 105 ? -16.329 -6.179 12.321 1.00 92.44 105 PRO A O 1
ATOM 879 N N . SER A 1 106 ? -15.624 -6.428 14.445 1.00 90.56 106 SER A N 1
ATOM 880 C CA . SER A 1 106 ? -16.165 -7.775 14.618 1.00 90.56 106 SER A CA 1
ATOM 881 C C . SER A 1 106 ? -17.688 -7.745 14.540 1.00 90.56 106 SER A C 1
ATOM 883 O O . SER A 1 106 ? -18.307 -6.793 15.010 1.00 90.56 106 SER A O 1
ATOM 885 N N . LEU A 1 107 ? -18.277 -8.795 13.971 1.00 89.38 107 LEU A N 1
ATOM 886 C CA . LEU A 1 107 ? -19.725 -8.955 13.960 1.00 89.38 107 LEU A CA 1
ATOM 887 C C . LEU A 1 107 ? -20.220 -9.181 15.390 1.00 89.38 107 LEU A C 1
ATOM 889 O O . LEU A 1 107 ? -19.728 -10.067 16.087 1.00 89.38 107 LEU A O 1
ATOM 893 N N . GLU A 1 108 ? -21.182 -8.370 15.805 1.00 88.56 108 GLU A N 1
ATOM 894 C CA . GLU A 1 108 ? -21.889 -8.516 17.072 1.00 88.56 108 GLU A CA 1
ATOM 895 C C . GLU A 1 108 ? -23.104 -9.408 16.802 1.00 88.56 108 GLU A C 1
ATOM 897 O O . GLU A 1 108 ? -24.088 -8.976 16.202 1.00 88.56 108 GLU A O 1
ATOM 902 N N . VAL A 1 109 ? -22.982 -10.692 17.140 1.00 89.06 109 VAL A N 1
ATOM 903 C CA . VAL A 1 109 ? -24.009 -11.714 16.901 1.00 89.06 109 VAL A CA 1
ATOM 904 C C . VAL A 1 109 ? -24.338 -12.426 18.203 1.00 89.06 109 VAL A C 1
ATOM 906 O O . VAL A 1 109 ? -23.437 -12.749 18.971 1.00 89.06 109 VAL A O 1
ATOM 909 N N . GLN A 1 110 ? -25.625 -12.681 18.425 1.00 89.44 110 GLN A N 1
ATOM 910 C CA . GLN A 1 110 ? -26.089 -13.497 19.544 1.00 89.44 110 GLN A CA 1
ATOM 911 C C . GLN A 1 110 ? -25.975 -14.977 19.189 1.00 89.44 110 GLN A C 1
ATOM 913 O O . GLN A 1 110 ? -26.231 -15.378 18.048 1.00 89.44 110 GLN A O 1
ATOM 918 N N . LEU A 1 111 ? -25.580 -15.786 20.169 1.00 90.56 111 LEU A N 1
ATOM 919 C CA . LEU A 1 111 ? -25.581 -17.240 20.040 1.00 90.56 111 LEU A CA 1
ATOM 920 C C . LEU A 1 111 ? -27.001 -17.793 20.229 1.00 90.56 111 LEU A C 1
ATOM 922 O O . LEU A 1 111 ? -27.878 -17.108 20.751 1.00 90.56 111 LEU A O 1
ATOM 926 N N . SER A 1 112 ? -27.231 -19.044 19.817 1.00 92.25 112 SER A N 1
ATOM 927 C CA . SER A 1 112 ? -28.542 -19.709 19.934 1.00 92.25 112 SER A CA 1
ATOM 928 C C . SER A 1 112 ? -29.096 -19.685 21.355 1.00 92.25 112 SER A C 1
ATOM 930 O O . SER A 1 112 ? -30.294 -19.508 21.546 1.00 92.25 112 SER A O 1
ATOM 932 N N . ASP A 1 113 ? -28.211 -19.824 22.336 1.00 90.56 113 ASP A N 1
ATOM 933 C CA . ASP A 1 113 ? -28.573 -19.960 23.746 1.00 90.56 113 ASP A CA 1
ATOM 934 C C . ASP A 1 113 ? -28.839 -18.594 24.403 1.00 90.56 113 ASP A C 1
ATOM 936 O O . ASP A 1 113 ? -29.481 -18.504 25.446 1.00 90.56 113 ASP A O 1
ATOM 940 N N . GLU A 1 114 ? -28.347 -17.518 23.785 1.00 88.50 114 GLU A N 1
ATOM 941 C CA . GLU A 1 114 ? -28.491 -16.132 24.246 1.00 88.50 114 GLU A CA 1
ATOM 942 C C . GLU A 1 114 ? -29.649 -15.409 23.546 1.00 88.50 114 GLU A C 1
ATOM 944 O O . GLU A 1 114 ? -29.963 -14.259 23.868 1.00 88.50 114 GLU A O 1
ATOM 949 N N . LEU A 1 115 ? -30.283 -16.075 22.578 1.00 90.50 115 LEU A N 1
ATOM 950 C CA . LEU A 1 115 ? -31.329 -15.506 21.750 1.00 90.50 115 LEU A CA 1
ATOM 951 C C . LEU A 1 115 ? -32.583 -15.271 22.597 1.00 90.50 115 LEU A C 1
ATOM 953 O O . LEU A 1 115 ? -33.215 -16.199 23.098 1.00 90.50 115 LEU A O 1
ATOM 957 N N . ALA A 1 116 ? -32.940 -14.004 22.783 1.00 89.19 116 ALA A N 1
ATOM 958 C CA . ALA A 1 116 ? -34.081 -13.646 23.610 1.00 89.19 116 ALA A CA 1
ATOM 959 C C . ALA A 1 116 ? -35.407 -13.962 22.898 1.00 89.19 116 ALA A C 1
ATOM 961 O O . ALA A 1 116 ? -35.633 -13.544 21.765 1.00 89.19 116 ALA A O 1
ATOM 962 N N . GLU A 1 117 ? -36.331 -14.609 23.608 1.00 89.62 117 GLU A N 1
ATOM 963 C CA . GLU A 1 117 ? -37.691 -14.886 23.115 1.00 89.62 117 GLU A CA 1
ATOM 964 C C . GLU A 1 117 ? -38.550 -13.612 22.983 1.00 89.62 117 GLU A C 1
ATOM 966 O O . GLU A 1 117 ? -39.543 -13.591 22.256 1.00 89.62 117 GLU A O 1
ATOM 971 N N . SER A 1 118 ? -38.183 -12.527 23.682 1.00 92.06 118 SER A N 1
ATOM 972 C CA . SER A 1 118 ? -38.923 -11.260 23.692 1.00 92.06 118 SER A CA 1
ATOM 973 C C . SER A 1 118 ? -38.006 -10.030 23.664 1.00 92.06 118 SER A C 1
ATOM 975 O O . SER A 1 118 ? -36.910 -10.034 24.223 1.00 92.06 118 SER A O 1
ATOM 977 N N . LEU A 1 119 ? -38.489 -8.914 23.102 1.00 91.38 119 LEU A N 1
ATOM 978 C CA . LEU A 1 119 ? -37.742 -7.643 23.070 1.00 91.38 119 LEU A CA 1
ATOM 979 C C . LEU A 1 119 ? -37.493 -7.038 24.460 1.00 91.38 119 LEU A C 1
ATOM 981 O O . LEU A 1 119 ? -36.586 -6.229 24.617 1.00 91.38 119 LEU A O 1
ATOM 985 N N . ARG A 1 120 ? -38.290 -7.409 25.471 1.00 93.00 120 ARG A N 1
ATOM 986 C CA . ARG A 1 120 ? -38.107 -6.925 26.851 1.00 93.00 120 ARG A CA 1
ATOM 987 C C . ARG A 1 120 ? -36.944 -7.615 27.557 1.00 93.00 120 ARG A C 1
ATOM 989 O O . ARG A 1 120 ? -36.343 -7.023 28.444 1.00 93.00 120 ARG A O 1
ATOM 996 N N . THR A 1 121 ? -36.655 -8.858 27.178 1.00 92.19 121 THR A N 1
ATOM 997 C CA . THR A 1 121 ? -35.542 -9.652 27.716 1.00 92.19 121 THR A CA 1
ATOM 998 C C . THR A 1 121 ? -34.278 -9.527 26.869 1.00 92.19 121 THR A C 1
ATOM 1000 O O . THR A 1 121 ? -33.215 -9.974 27.296 1.00 92.19 121 THR A O 1
ATOM 1003 N N . LEU A 1 122 ? -34.378 -8.908 25.687 1.00 90.50 122 LEU A N 1
ATOM 1004 C CA . LEU A 1 122 ? -33.256 -8.663 24.795 1.00 90.50 122 LEU A CA 1
ATOM 1005 C C . LEU A 1 122 ? -32.258 -7.701 25.442 1.00 90.50 122 LEU A C 1
ATOM 1007 O O . LEU A 1 122 ? -32.581 -6.554 25.761 1.00 90.50 122 LEU A O 1
ATOM 1011 N N . LYS A 1 123 ? -31.020 -8.164 25.599 1.00 89.19 123 LYS A N 1
ATOM 1012 C CA . LYS A 1 123 ? -29.914 -7.302 26.003 1.00 89.19 123 LYS A CA 1
ATOM 1013 C C . LYS A 1 123 ? -29.442 -6.507 24.783 1.00 89.19 123 LYS A C 1
ATOM 1015 O O . LYS A 1 123 ? -29.309 -7.085 23.705 1.00 89.19 123 LYS A O 1
ATOM 1020 N N . PRO A 1 124 ? -29.227 -5.188 24.913 1.00 88.88 124 PRO A N 1
ATOM 1021 C CA . PRO A 1 124 ? -28.651 -4.414 23.829 1.00 88.88 124 PRO A CA 1
ATOM 1022 C C . PRO A 1 124 ? -27.203 -4.857 23.616 1.00 88.88 124 PRO A C 1
ATOM 1024 O O . PRO A 1 124 ? -26.398 -4.821 24.546 1.00 88.88 124 PRO A O 1
ATOM 1027 N N . GLU A 1 125 ? -26.891 -5.254 22.390 1.00 85.69 125 GLU A N 1
ATOM 1028 C CA . GLU A 1 125 ? -25.540 -5.630 21.993 1.00 85.69 125 GLU A CA 1
ATOM 1029 C C . GLU A 1 125 ? -24.759 -4.414 21.492 1.00 85.69 125 GLU A C 1
ATOM 1031 O O . GLU A 1 125 ? -25.322 -3.459 20.944 1.00 85.69 125 GLU A O 1
ATOM 1036 N N . GLY A 1 126 ? -23.444 -4.473 21.677 1.00 89.50 126 GLY A N 1
ATOM 1037 C CA . GLY A 1 126 ? -22.527 -3.543 21.038 1.00 89.50 126 GLY A CA 1
ATOM 1038 C C . GLY A 1 126 ? -22.425 -2.148 21.633 1.00 89.50 126 GLY A C 1
ATOM 1039 O O . GLY A 1 126 ? -22.920 -1.824 22.714 1.00 89.50 126 GLY A O 1
ATOM 1040 N N . SER A 1 127 ? -21.712 -1.285 20.909 1.00 91.75 127 SER A N 1
ATOM 1041 C CA . SER A 1 127 ? -21.519 0.113 21.293 1.00 91.75 127 SER A CA 1
ATOM 1042 C C . SER A 1 127 ? -21.661 1.050 20.102 1.00 91.75 127 SER A C 1
ATOM 1044 O O . SER A 1 127 ? -20.778 1.143 19.249 1.00 91.75 127 SER A O 1
ATOM 1046 N N . VAL A 1 128 ? -22.709 1.879 20.128 1.00 92.44 128 VAL A N 1
ATOM 1047 C CA . VAL A 1 128 ? -22.963 2.898 19.094 1.00 92.44 128 VAL A CA 1
ATOM 1048 C C . VAL A 1 128 ? -21.751 3.814 18.893 1.00 92.44 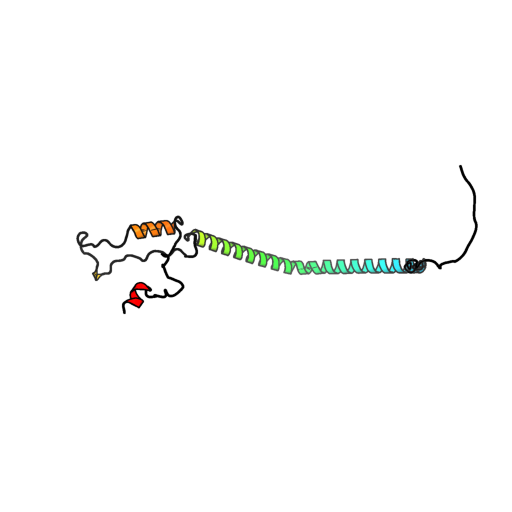128 VAL A C 1
ATOM 1050 O O . VAL A 1 128 ? -21.417 4.180 17.768 1.00 92.44 128 VAL A O 1
ATOM 1053 N N . LEU A 1 129 ? -21.044 4.179 19.967 1.00 94.38 129 LEU A N 1
ATOM 1054 C CA . LEU A 1 129 ? -19.841 5.011 19.869 1.00 94.38 129 LEU A CA 1
ATOM 1055 C C . LEU A 1 129 ? -18.727 4.312 19.081 1.00 94.38 129 LEU A C 1
ATOM 1057 O O . LEU A 1 129 ? -18.045 4.951 18.274 1.00 94.38 129 LEU A O 1
ATOM 1061 N N . ARG A 1 130 ? -18.558 3.001 19.283 1.00 93.12 130 ARG A N 1
ATOM 1062 C CA . ARG A 1 130 ? -17.571 2.196 18.561 1.00 93.12 130 ARG A CA 1
ATOM 1063 C C . ARG A 1 130 ? -17.909 2.121 17.075 1.00 93.12 130 ARG A C 1
ATOM 1065 O O . ARG A 1 130 ? -17.012 2.337 16.255 1.00 93.12 130 ARG A O 1
ATOM 1072 N N . ASP A 1 131 ? -19.179 1.935 16.739 1.00 93.69 131 ASP A N 1
ATOM 1073 C CA . ASP A 1 131 ? -19.659 1.893 15.355 1.00 93.69 131 ASP A CA 1
ATOM 1074 C C . ASP A 1 131 ? -19.482 3.223 14.642 1.00 93.69 131 ASP A C 1
ATOM 1076 O O . ASP A 1 131 ? -18.973 3.282 13.520 1.00 93.69 131 ASP A O 1
ATOM 1080 N N . ARG A 1 132 ? -19.842 4.329 15.304 1.00 95.12 132 ARG A N 1
ATOM 1081 C CA . ARG A 1 132 ? -19.643 5.674 14.751 1.00 95.12 132 ARG A CA 1
ATOM 1082 C C . ARG A 1 132 ? -18.162 5.958 14.531 1.00 95.12 132 ARG A C 1
ATOM 1084 O O . ARG A 1 132 ? -17.799 6.465 13.469 1.00 95.12 132 ARG A O 1
ATOM 1091 N N . PHE A 1 133 ? -17.299 5.571 15.469 1.00 94.75 133 PHE A N 1
ATOM 1092 C CA . PHE A 1 133 ? -15.851 5.714 15.326 1.00 94.75 133 PHE A CA 1
ATOM 1093 C C . PHE A 1 133 ? -15.302 4.890 14.150 1.00 94.75 133 PHE A C 1
ATOM 1095 O O . PHE A 1 133 ? -14.582 5.422 13.303 1.00 94.75 133 PHE A O 1
ATOM 1102 N N . LYS A 1 134 ? -15.700 3.617 14.026 1.00 94.88 134 LYS A N 1
ATOM 1103 C CA . LYS A 1 134 ? -15.316 2.753 12.896 1.00 94.88 134 LYS A CA 1
ATOM 1104 C C . LYS A 1 134 ? -15.878 3.253 11.564 1.00 94.88 134 LYS A C 1
ATOM 1106 O O . LYS A 1 134 ? -15.181 3.191 10.555 1.00 94.88 134 LYS A O 1
ATOM 1111 N N . SER A 1 135 ? -17.079 3.825 11.552 1.00 94.88 135 SER A N 1
ATOM 1112 C CA . SER A 1 135 ? -17.682 4.465 10.377 1.00 94.88 135 SER A CA 1
ATOM 1113 C C . SER A 1 135 ? -16.913 5.715 9.931 1.00 94.88 135 SER A C 1
ATOM 1115 O O . SER A 1 135 ? -16.728 5.937 8.734 1.00 94.88 135 SER A O 1
ATOM 1117 N N . LEU A 1 136 ? -16.432 6.540 10.868 1.00 95.06 136 LEU A N 1
ATOM 1118 C CA . LEU A 1 136 ? -15.568 7.687 10.555 1.00 95.06 136 LEU A CA 1
ATOM 1119 C C . LEU A 1 136 ? -14.226 7.236 9.960 1.00 95.06 136 LEU A C 1
ATOM 1121 O O . LEU A 1 136 ? -13.739 7.857 9.015 1.00 95.06 136 LEU A O 1
ATOM 1125 N N . GLN A 1 137 ? -1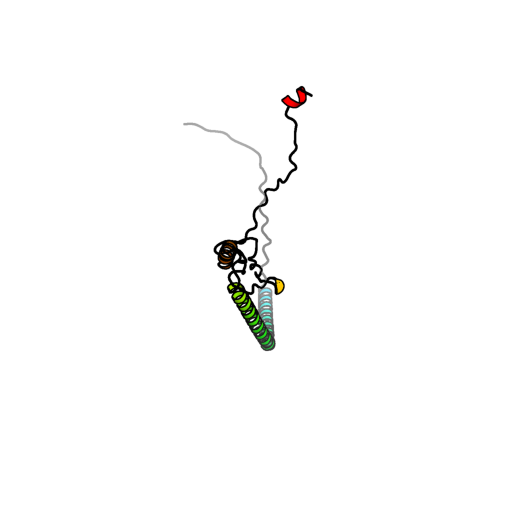3.667 6.127 10.455 1.00 94.81 137 GLN A N 1
ATOM 1126 C CA . GLN A 1 137 ? -12.461 5.529 9.878 1.00 94.81 137 GLN A CA 1
ATOM 1127 C C . GLN A 1 137 ? -12.697 4.963 8.472 1.00 94.81 137 GLN A C 1
ATOM 1129 O O . GLN A 1 137 ? -11.910 5.230 7.564 1.00 94.81 137 GLN A O 1
ATOM 1134 N N . LYS A 1 138 ? -13.809 4.246 8.260 1.00 94.06 138 LYS A N 1
ATOM 1135 C CA . LYS A 1 138 ? -14.197 3.694 6.951 1.00 94.06 138 LYS A CA 1
ATOM 1136 C C . LYS A 1 138 ? -14.388 4.784 5.895 1.00 94.06 138 LYS A C 1
ATOM 1138 O O . LYS A 1 138 ? -14.011 4.604 4.744 1.00 94.06 138 LYS A O 1
ATOM 1143 N N . ARG A 1 139 ? -14.919 5.942 6.302 1.00 93.44 139 ARG A N 1
ATOM 1144 C CA . ARG A 1 139 ? -15.063 7.141 5.457 1.00 93.44 139 ARG A CA 1
ATOM 1145 C C . ARG A 1 139 ? -13.766 7.931 5.268 1.00 93.44 139 ARG A C 1
ATOM 1147 O O . ARG A 1 139 ? -13.793 8.974 4.626 1.00 93.44 139 ARG A O 1
ATOM 1154 N N . SER A 1 140 ? -12.649 7.470 5.834 1.00 93.19 140 SER A N 1
ATOM 1155 C CA . SER A 1 140 ? -11.359 8.165 5.782 1.00 93.19 140 SER A CA 1
ATOM 1156 C C . SER A 1 140 ? -11.420 9.601 6.331 1.00 93.19 140 SER A C 1
ATOM 1158 O O . SER A 1 140 ? -10.719 10.479 5.840 1.00 93.19 140 SER A O 1
ATOM 1160 N N . LEU A 1 141 ? -12.255 9.845 7.349 1.00 93.38 141 LEU A N 1
ATOM 1161 C CA . LEU A 1 141 ? -12.293 11.116 8.089 1.00 93.38 141 LEU A CA 1
ATOM 1162 C C . LEU A 1 141 ? -11.338 11.093 9.284 1.00 93.38 141 LEU A C 1
ATOM 1164 O O . LEU A 1 141 ? -10.730 12.101 9.624 1.00 93.38 141 LEU A O 1
ATOM 1168 N N . ILE A 1 142 ? -11.205 9.924 9.913 1.00 93.94 142 ILE A N 1
ATOM 1169 C CA . ILE A 1 142 ? -10.289 9.676 11.025 1.00 93.94 142 ILE A CA 1
ATOM 1170 C C . ILE A 1 142 ? -9.368 8.528 10.629 1.00 93.94 142 ILE A C 1
ATOM 1172 O O . ILE A 1 142 ? -9.803 7.527 10.065 1.00 93.94 142 ILE A O 1
ATOM 1176 N N . GLU A 1 143 ? -8.085 8.646 10.932 1.00 93.19 143 GLU A N 1
ATOM 1177 C CA . GLU A 1 143 ? -7.141 7.559 10.702 1.00 93.19 143 GLU A CA 1
ATOM 1178 C C . GLU A 1 143 ? -7.270 6.437 11.757 1.00 93.19 143 GLU A C 1
ATOM 1180 O O . GLU A 1 143 ? -7.507 6.703 12.941 1.00 93.19 143 GLU A O 1
ATOM 1185 N N . PRO A 1 144 ? -7.082 5.165 11.368 1.00 95.25 144 PRO A N 1
ATOM 1186 C CA . PRO A 1 144 ? -6.912 4.075 12.321 1.00 95.25 144 PRO A CA 1
ATOM 1187 C C . PRO A 1 144 ? -5.667 4.296 13.194 1.00 95.25 144 PRO A C 1
ATOM 1189 O O . PRO A 1 144 ? -4.553 4.406 12.681 1.00 95.25 144 PRO A O 1
ATOM 1192 N N . ARG A 1 145 ? -5.849 4.354 14.518 1.00 92.06 145 ARG A N 1
ATOM 1193 C CA . ARG A 1 145 ? -4.774 4.510 15.510 1.00 92.06 145 ARG A CA 1
ATOM 1194 C C . ARG A 1 145 ? -4.992 3.608 16.713 1.00 92.06 145 ARG A C 1
ATOM 1196 O O . ARG A 1 145 ? -6.117 3.433 17.177 1.00 92.06 145 ARG A O 1
ATOM 1203 N N . GLU A 1 146 ? -3.892 3.101 17.249 1.00 90.31 146 GLU A N 1
ATOM 1204 C CA . GLU A 1 146 ? -3.864 2.468 18.561 1.00 90.31 146 GLU A CA 1
ATOM 1205 C C . GLU A 1 146 ? -3.582 3.506 19.645 1.00 90.31 146 GLU A C 1
ATOM 1207 O O . GLU A 1 146 ? -2.862 4.486 19.432 1.00 90.31 146 GLU A O 1
ATOM 1212 N N . ARG A 1 147 ? -4.141 3.286 20.839 1.00 91.75 147 ARG A N 1
ATOM 1213 C CA . ARG A 1 147 ? -3.857 4.144 21.988 1.00 91.75 147 ARG A CA 1
ATOM 1214 C C . ARG A 1 147 ? -2.377 4.025 22.341 1.00 91.75 147 ARG A C 1
ATOM 1216 O O . ARG A 1 147 ? -1.892 2.933 22.639 1.00 91.75 147 ARG A O 1
ATOM 1223 N N . ALA A 1 148 ? -1.680 5.159 22.359 1.00 92.62 148 ALA A N 1
ATOM 1224 C CA . ALA A 1 148 ? -0.290 5.208 22.782 1.00 92.62 148 ALA A CA 1
ATOM 1225 C C . ALA A 1 148 ? -0.164 4.670 24.215 1.00 92.62 148 ALA A C 1
ATOM 1227 O O . ALA A 1 148 ? -0.815 5.155 25.144 1.00 92.62 148 ALA A O 1
ATOM 1228 N N . LYS A 1 149 ? 0.661 3.635 24.388 1.00 93.94 149 LYS A N 1
ATOM 1229 C CA . LYS A 1 149 ? 0.959 3.074 25.706 1.00 93.94 149 LYS A CA 1
ATOM 1230 C C . LYS A 1 149 ? 2.062 3.916 26.334 1.00 93.94 149 LYS A C 1
ATOM 1232 O O . LYS A 1 149 ? 3.154 4.012 25.779 1.00 93.94 149 LYS A O 1
ATOM 1237 N N . PHE A 1 150 ? 1.803 4.483 27.507 1.00 90.56 150 PHE A N 1
ATOM 1238 C CA . PHE A 1 150 ? 2.827 5.171 28.288 1.00 90.56 150 PHE A CA 1
ATOM 1239 C C . PHE A 1 150 ? 3.778 4.134 28.888 1.00 90.56 150 PHE A C 1
ATOM 1241 O O . PHE A 1 150 ? 3.552 3.607 29.973 1.00 90.56 150 PHE A O 1
ATOM 1248 N N . LYS A 1 151 ? 4.830 3.792 28.145 1.00 91.81 151 LYS A N 1
ATOM 1249 C CA . LYS A 1 151 ? 5.890 2.894 28.604 1.00 91.81 151 LYS A CA 1
ATOM 1250 C C . LYS A 1 151 ? 7.196 3.664 28.670 1.00 91.81 151 LYS A C 1
ATOM 1252 O O . LYS A 1 151 ? 7.593 4.316 27.708 1.00 91.81 151 LYS A O 1
ATOM 1257 N N . ARG A 1 152 ? 7.867 3.587 29.818 1.00 91.88 152 ARG A N 1
ATOM 1258 C CA . ARG A 1 152 ? 9.206 4.159 29.977 1.00 91.88 152 ARG A CA 1
ATOM 1259 C C . ARG A 1 152 ? 10.206 3.278 29.233 1.00 91.88 152 ARG A C 1
ATOM 1261 O O . ARG A 1 152 ? 10.167 2.059 29.370 1.00 91.88 152 ARG A O 1
ATOM 1268 N N . ARG A 1 153 ? 11.112 3.900 28.474 1.00 93.56 153 ARG A N 1
ATOM 1269 C CA . ARG A 1 153 ? 12.204 3.192 27.784 1.00 93.56 153 ARG A CA 1
ATOM 1270 C C . ARG A 1 153 ? 13.191 2.566 28.772 1.00 93.56 153 ARG A C 1
ATOM 1272 O O . ARG A 1 153 ? 13.704 1.484 28.519 1.00 93.56 153 ARG A O 1
ATOM 1279 N N . TYR A 1 154 ? 13.433 3.242 29.893 1.00 95.00 154 TYR A N 1
ATOM 1280 C CA . TYR A 1 154 ? 14.381 2.819 30.920 1.00 95.00 154 TYR A CA 1
ATOM 1281 C C . TYR A 1 154 ? 13.675 2.529 32.242 1.00 95.00 154 TYR A C 1
ATOM 1283 O O . TYR A 1 154 ? 12.641 3.125 32.559 1.00 95.00 154 TYR A O 1
ATOM 1291 N N . ARG A 1 155 ? 14.258 1.614 33.024 1.00 94.38 155 ARG A N 1
ATOM 1292 C CA . ARG A 1 155 ? 13.789 1.306 34.378 1.00 94.38 155 ARG A CA 1
ATOM 1293 C C . ARG A 1 155 ? 13.963 2.537 35.265 1.00 94.38 155 ARG A C 1
ATOM 1295 O O . ARG A 1 155 ? 15.031 3.146 35.278 1.00 94.38 155 ARG A O 1
ATOM 1302 N N . LEU A 1 156 ? 12.913 2.889 36.005 1.00 94.94 156 LEU A N 1
ATOM 1303 C CA . LEU A 1 156 ? 13.008 3.931 37.020 1.00 94.94 156 LEU A CA 1
ATOM 1304 C C . LEU A 1 156 ? 13.868 3.396 38.167 1.00 94.94 156 LEU A C 1
ATOM 1306 O O . LEU A 1 156 ? 13.546 2.355 38.738 1.00 94.94 156 LEU A O 1
ATOM 1310 N N . LYS A 1 157 ? 14.962 4.089 38.480 1.00 93.75 157 LYS A N 1
ATOM 1311 C CA . LYS A 1 157 ? 15.751 3.808 39.679 1.00 93.75 157 LYS A CA 1
ATOM 1312 C C . LYS A 1 157 ? 15.084 4.515 40.852 1.00 93.75 157 LYS A C 1
ATOM 1314 O O . LYS A 1 157 ? 14.984 5.740 40.845 1.00 93.75 157 LYS A O 1
ATOM 1319 N N . TYR A 1 158 ? 14.616 3.744 41.824 1.00 93.25 158 TYR A N 1
ATOM 1320 C CA . TYR A 1 158 ? 14.166 4.283 43.099 1.00 93.25 158 TYR A CA 1
ATOM 1321 C C . TYR A 1 158 ? 15.397 4.504 43.973 1.00 93.25 158 TYR A C 1
ATOM 1323 O O . TYR A 1 158 ? 16.233 3.613 44.103 1.00 93.25 158 TYR A O 1
ATOM 1331 N N . VAL A 1 159 ? 15.529 5.712 44.507 1.00 93.00 159 VAL A N 1
ATOM 1332 C CA . VAL A 1 159 ? 16.585 6.078 45.450 1.00 93.00 159 VAL A CA 1
ATOM 1333 C C . VAL A 1 159 ? 15.891 6.654 46.670 1.00 93.00 159 VAL A C 1
ATOM 1335 O O . VAL A 1 159 ? 14.987 7.482 46.534 1.00 93.00 159 VAL A O 1
ATOM 1338 N N . GLU A 1 160 ? 16.290 6.197 47.851 1.00 92.38 160 GLU A N 1
ATOM 1339 C CA . GLU A 1 160 ? 15.792 6.740 49.108 1.00 92.38 160 GLU A CA 1
ATOM 1340 C C . GLU A 1 160 ? 16.214 8.201 49.257 1.00 92.38 160 GLU A C 1
ATOM 1342 O O . GLU A 1 160 ? 17.323 8.607 48.892 1.00 92.38 160 GLU A O 1
ATOM 1347 N N . LYS A 1 161 ? 15.308 9.023 49.785 1.00 92.31 1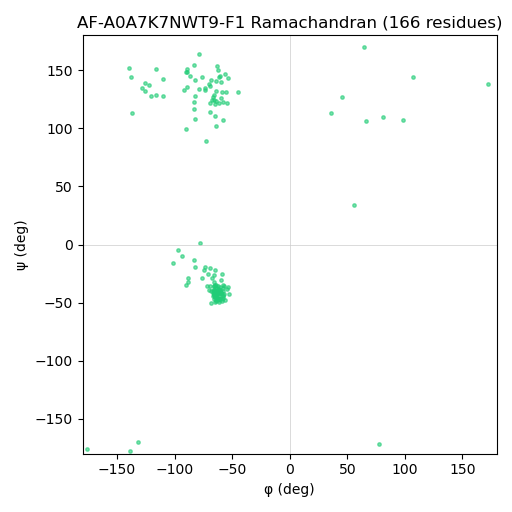61 LYS A N 1
ATOM 1348 C CA . LYS A 1 161 ? 15.632 10.416 50.089 1.00 92.31 161 LYS A CA 1
ATOM 1349 C C . LYS A 1 161 ? 16.631 10.447 51.249 1.00 92.31 161 LYS A C 1
ATOM 1351 O O . LYS A 1 161 ? 16.482 9.695 52.206 1.00 92.31 161 LYS A O 1
ATOM 1356 N N . ARG A 1 162 ? 17.604 11.364 51.193 1.00 89.38 162 ARG A N 1
ATOM 1357 C CA . ARG A 1 162 ? 18.672 11.496 52.207 1.00 89.38 162 ARG A CA 1
ATOM 1358 C C . ARG A 1 162 ? 18.134 11.608 53.638 1.00 89.38 162 ARG A C 1
ATOM 1360 O O . ARG A 1 162 ? 18.611 10.898 54.505 1.00 89.38 162 ARG A O 1
ATOM 1367 N N . ALA A 1 163 ? 17.068 12.387 53.829 1.00 87.88 163 ALA A N 1
ATOM 1368 C CA . ALA A 1 163 ? 16.420 12.577 55.127 1.00 87.88 163 ALA A CA 1
ATOM 1369 C C . ALA A 1 163 ? 15.893 11.283 55.778 1.00 87.88 163 ALA A C 1
ATOM 1371 O O . ALA A 1 163 ? 15.744 11.240 56.988 1.00 87.88 163 ALA A O 1
ATOM 1372 N N . PHE A 1 164 ? 15.585 10.241 54.997 1.00 85.12 164 PHE A N 1
ATOM 1373 C CA . PHE A 1 164 ? 15.132 8.957 55.543 1.00 85.12 164 PHE A CA 1
ATOM 1374 C C . PHE A 1 164 ? 16.307 8.028 55.868 1.00 85.12 164 PHE A C 1
ATOM 1376 O O . PHE A 1 164 ? 16.258 7.292 56.842 1.00 85.12 164 PHE A O 1
ATOM 1383 N N . ARG A 1 165 ? 17.395 8.129 55.097 1.00 83.75 165 ARG A N 1
ATOM 1384 C CA . ARG A 1 165 ? 18.625 7.355 55.300 1.00 83.75 165 ARG A CA 1
ATOM 1385 C C . ARG A 1 165 ? 19.355 7.706 56.600 1.00 83.75 165 ARG A C 1
ATOM 1387 O O . ARG A 1 165 ? 20.111 6.888 57.095 1.00 83.75 165 ARG A O 1
ATOM 1394 N N . GLU A 1 166 ? 19.179 8.924 57.106 1.00 79.38 166 GLU A N 1
ATOM 1395 C CA . GLU A 1 166 ? 19.825 9.401 58.340 1.00 79.38 166 GLU A CA 1
ATOM 1396 C C . GLU A 1 166 ? 19.082 8.975 59.620 1.00 79.38 166 GLU A C 1
ATOM 1398 O O . GLU A 1 166 ? 19.627 9.107 60.710 1.00 79.38 166 GLU A O 1
ATOM 1403 N N . VAL A 1 167 ? 17.844 8.479 59.498 1.00 79.88 167 VAL A N 1
ATOM 1404 C CA . VAL A 1 167 ? 16.962 8.146 60.635 1.00 79.88 167 VAL A CA 1
ATOM 1405 C C . VAL A 1 167 ? 16.931 6.634 60.937 1.00 79.88 167 VAL A C 1
ATOM 1407 O O . VAL A 1 167 ? 16.509 6.240 62.022 1.00 79.88 167 VAL A O 1
ATOM 1410 N N . THR A 1 168 ? 17.397 5.795 60.009 1.00 63.78 168 THR A N 1
ATOM 1411 C CA . THR A 1 168 ? 17.582 4.331 60.145 1.00 63.78 168 THR A CA 1
ATOM 1412 C C . THR A 1 168 ? 19.046 3.965 60.280 1.00 63.78 168 THR A C 1
ATOM 1414 O O . THR A 1 168 ? 19.354 3.102 61.128 1.00 63.78 168 THR A O 1
#

Organism: Haliaeetus albicilla (NCBI:txid8969)

Secondary structure (DSSP, 8-state):
--------------------PPP------HHHHHHHHHHHHHHHHHHHHHHHHHHHHHHHHHHHHHHHHHHHHHHHHHHHHHHHHHHHHHHTSPP--SSSPP-PPPP----TTT--SSTTTPPPPS-HHHHHHHHHHHTTSS---PPPP---SSPPPP---HHHHTT-

Foldseek 3Di:
DDDDDDDDDDDDDDDDDDDDDDDDPDDDDPVRVVVVVVVVVVVVVVVVVVVVVVVVVVVVVVVVVVVVVVVVVVVVVVVVVVVVVVVVVVVPFADAPDPDGQDDDDDFDDDPVLDDPDPVSDDDTDDPVVVVVSVCCRNVVDHDDDDDDPDDPDDDDDDDDPVVVVVD

Mean predicted aligned error: 14.66 Å

InterPro domains:
  IPR011687 Ribosome biogenesis protein Nop53/GLTSCR2 [PF07767] (4-136)
  IPR011687 Ribosome biogenesis protein Nop53/GLTSCR2 [PTHR14211] (4-168)

Radius of gyration: 48.52 Å; Cα contacts (8 Å, |Δi|>4): 43; chains: 1; bounding box: 120×92×118 Å